Protein AF-A0A0V1Q3U6-F1 (afdb_monomer)

Solvent-accessible surface area (backbone atoms only — not comparable to full-atom values): 5428 Å² total; per-residue (Å²): 113,67,66,60,53,52,50,52,53,50,52,55,51,53,51,51,52,51,56,48,44,71,74,67,46,92,82,62,78,77,70,91,73,80,46,74,91,76,40,80,59,35,49,99,85,67,46,47,50,70,60,48,56,57,48,47,44,68,38,70,42,74,34,88,89,78,70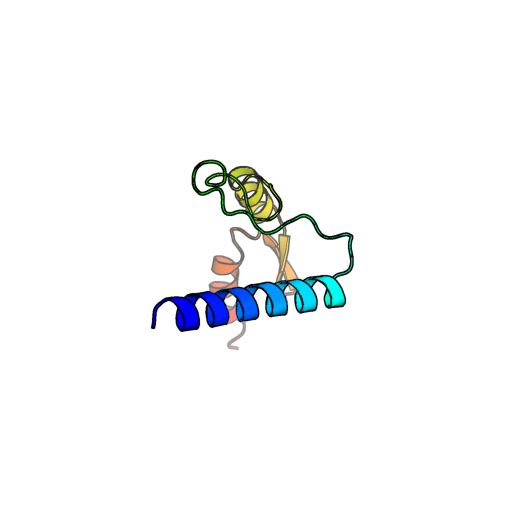,47,76,35,41,44,74,47,39,69,70,44,48,62,58,56,58,63,70,64,78,115

pLDDT: mean 81.72, std 13.72, range [47.41, 96.31]

Organism: NCBI:txid58627

Nearest PDB structures (foldseek):
  6tbm-assembly1_O  TM=7.563E-01  e=8.942E-04  Komagataella phaffii GS115
  8gbq-assembly1_B  TM=7.405E-01  e=1.848E-01  Homo sapiens
  4w4u-assembly2_H  TM=3.427E-01  e=1.694E+00  Saccharomyces c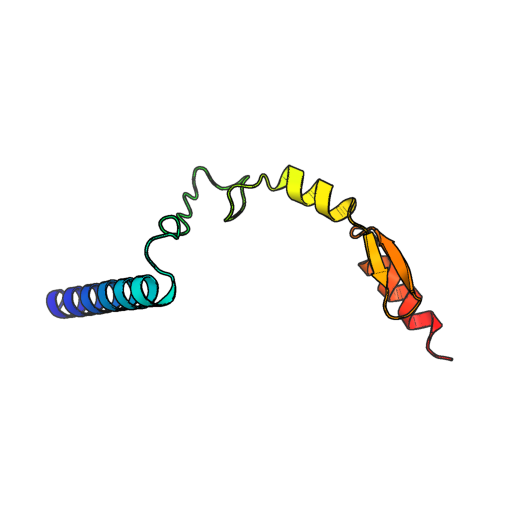erevisiae S288C
  4fjc-assembly1_D  TM=2.755E-01  e=9.086E-01  Saccharomyces cerevisiae S288C
  4fk5-assembly1_E  TM=3.325E-01  e=1.475E+00  Saccharomyces cerevisiae S288C

Mean predicted aligned error: 10.32 Å

Sequence (88 aa):
MLDNILRQQTLASVSRYRSLKSTLGENQKESVFINDAISSSKDIYGQDKQKLKMSETSKYFQCENCGRSIAGGRFAQHMTKCLERRRK

InterPro domains:
  IPR013246 SAGA complex, Sgf11 subunit [MF_03047] (1-88)
  IPR060617 SAGA-associated factor 11-like, C-terminal domain [PF08209] (57-87)

Secondary structure (DSSP, 8-state):
-HHHHHHHHHHHHHHHHHHHHHHH-TTS-S-----TTT-TTB-TTS-BHHHHHHHHHH-EEE-TTT--EEEHHHHHHHHHHHHHTT--

Foldseek 3Di:
DVVVVVVVVVVVVVVVVVVCCVVVPPPDDPDLPPPVVPPPQADSVRHGPVVVVVVQQADWDADPQPRDTDGRVCVVVCCVVSVVVPPD

Radius of gyration: 22.77 Å; Cα contacts (8 Å, |Δi|>4): 44; chains: 1; bounding box: 55×30×53 Å

Structure (mmCIF, N/CA/C/O backbone):
data_AF-A0A0V1Q3U6-F1
#
_entry.id   AF-A0A0V1Q3U6-F1
#
loop_
_atom_site.group_PDB
_atom_site.id
_atom_site.type_symbol
_atom_site.label_atom_id
_atom_site.label_alt_id
_atom_site.label_comp_id
_atom_site.label_asym_id
_atom_site.label_entity_id
_atom_site.label_seq_id
_atom_site.pdbx_PDB_ins_code
_atom_site.Cartn_x
_atom_site.Cartn_y
_atom_site.Cartn_z
_atom_site.occupancy
_atom_site.B_iso_or_equiv
_atom_site.auth_seq_id
_atom_site.auth_comp_id
_atom_site.auth_asym_id
_atom_site.auth_atom_id
_atom_site.pdbx_PDB_model_num
ATOM 1 N N . MET A 1 1 ? 36.794 -9.761 -19.471 1.00 70.12 1 MET A N 1
ATOM 2 C CA . MET A 1 1 ? 36.051 -10.029 -18.215 1.00 70.12 1 MET A CA 1
ATOM 3 C C . MET A 1 1 ? 34.873 -9.068 -18.051 1.00 70.12 1 MET A C 1
ATOM 5 O O . MET A 1 1 ? 33.757 -9.548 -17.918 1.00 70.12 1 MET A O 1
ATOM 9 N N . LEU A 1 2 ? 35.085 -7.748 -18.161 1.00 89.25 2 LEU A N 1
ATOM 10 C CA . LEU A 1 2 ? 34.016 -6.730 -18.158 1.00 89.25 2 LEU A CA 1
ATOM 11 C C . LEU A 1 2 ? 32.937 -6.957 -19.230 1.00 89.25 2 LEU A C 1
ATOM 13 O O . LEU A 1 2 ? 31.754 -6.886 -18.918 1.00 89.25 2 LEU A O 1
ATOM 17 N N . ASP A 1 3 ? 33.324 -7.332 -20.450 1.00 94.12 3 ASP A N 1
ATOM 18 C CA . ASP A 1 3 ? 32.369 -7.624 -21.530 1.00 94.12 3 ASP A CA 1
ATOM 19 C C . ASP A 1 3 ? 31.374 -8.732 -21.189 1.00 94.12 3 ASP A C 1
ATOM 21 O O . ASP A 1 3 ? 30.197 -8.631 -21.523 1.00 94.12 3 ASP A O 1
ATOM 25 N N . ASN A 1 4 ? 31.818 -9.781 -20.494 1.00 94.12 4 ASN A N 1
ATOM 26 C CA . ASN A 1 4 ? 30.931 -10.872 -20.092 1.00 94.12 4 ASN A CA 1
ATOM 27 C C . ASN A 1 4 ? 29.933 -10.403 -19.030 1.00 94.12 4 ASN A C 1
ATOM 29 O O . ASN A 1 4 ? 28.761 -10.763 -19.098 1.00 94.12 4 ASN A O 1
ATOM 33 N N . ILE A 1 5 ? 30.376 -9.550 -18.104 1.00 96.00 5 ILE A N 1
ATOM 34 C CA . ILE A 1 5 ? 29.520 -8.951 -17.075 1.00 96.00 5 ILE A CA 1
ATOM 35 C C . ILE A 1 5 ? 28.476 -8.037 -17.728 1.00 96.00 5 ILE A C 1
ATOM 37 O O . ILE A 1 5 ? 27.285 -8.154 -17.443 1.00 96.00 5 ILE A O 1
ATOM 41 N N . LEU A 1 6 ? 28.897 -7.175 -18.657 1.00 96.25 6 LEU A N 1
ATOM 42 C CA . LEU A 1 6 ? 27.994 -6.286 -19.390 1.00 96.25 6 LEU A CA 1
ATOM 43 C C . LEU A 1 6 ? 26.983 -7.075 -20.227 1.00 96.25 6 LEU A C 1
ATOM 45 O O . LEU A 1 6 ? 25.787 -6.779 -20.191 1.00 96.25 6 LEU A O 1
ATOM 49 N N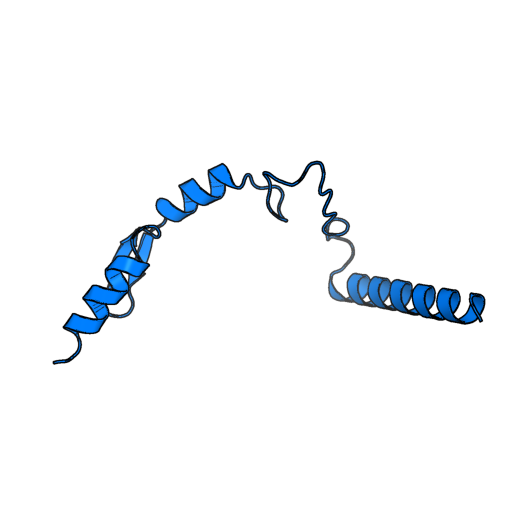 . ARG A 1 7 ? 27.424 -8.118 -20.937 1.00 95.50 7 ARG A N 1
ATOM 50 C CA . ARG A 1 7 ? 26.536 -9.009 -21.700 1.00 95.50 7 ARG A CA 1
ATOM 51 C C . ARG A 1 7 ? 25.528 -9.714 -20.798 1.00 95.50 7 ARG A C 1
ATOM 53 O O . ARG A 1 7 ? 24.344 -9.740 -21.113 1.00 95.50 7 ARG A O 1
ATOM 60 N N . GLN A 1 8 ? 25.957 -10.240 -19.656 1.00 95.81 8 GLN A N 1
ATOM 61 C CA . GLN A 1 8 ? 25.052 -10.901 -18.719 1.00 95.81 8 GLN A CA 1
ATOM 62 C C . GLN A 1 8 ? 24.019 -9.924 -18.141 1.00 95.81 8 GLN A C 1
ATOM 64 O O . GLN A 1 8 ? 22.829 -10.236 -18.101 1.00 95.81 8 GLN A O 1
ATOM 69 N N . GLN A 1 9 ? 24.448 -8.721 -17.755 1.00 95.62 9 GLN A N 1
ATOM 70 C CA . GLN A 1 9 ? 23.560 -7.706 -17.196 1.00 95.62 9 GLN A CA 1
ATOM 71 C C . GLN A 1 9 ? 22.538 -7.205 -18.221 1.00 95.62 9 GLN A C 1
ATOM 73 O O . GLN A 1 9 ? 21.353 -7.050 -17.907 1.00 95.62 9 GLN A O 1
ATOM 78 N N . THR A 1 10 ? 22.978 -6.963 -19.455 1.00 95.69 10 THR A N 1
ATOM 79 C CA . THR A 1 10 ? 22.098 -6.531 -20.550 1.00 95.69 10 THR A CA 1
ATOM 80 C C . THR A 1 10 ? 21.087 -7.616 -20.902 1.00 95.69 10 THR A C 1
ATOM 82 O O . THR A 1 10 ? 19.890 -7.330 -20.929 1.00 95.69 10 THR A O 1
ATOM 85 N N . LEU A 1 11 ? 21.521 -8.871 -21.057 1.00 96.31 11 LEU A N 1
ATOM 86 C CA . LEU A 1 11 ? 20.627 -10.008 -21.300 1.00 96.31 11 LEU A CA 1
ATOM 87 C C . LEU A 1 11 ? 19.591 -10.174 -20.181 1.00 96.31 1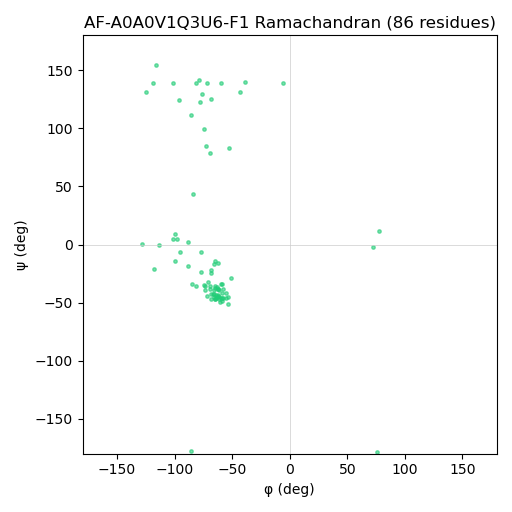1 LEU A C 1
ATOM 89 O O . LEU A 1 11 ? 18.399 -10.303 -20.463 1.00 96.31 11 LEU A O 1
ATOM 93 N N . ALA A 1 12 ? 20.014 -10.108 -18.917 1.00 95.38 12 ALA A N 1
ATOM 94 C CA . ALA A 1 12 ? 19.111 -10.205 -17.773 1.00 95.38 12 ALA A CA 1
ATOM 95 C C . ALA A 1 12 ? 18.089 -9.057 -17.737 1.00 95.38 12 ALA A C 1
ATOM 97 O O . ALA A 1 12 ? 16.926 -9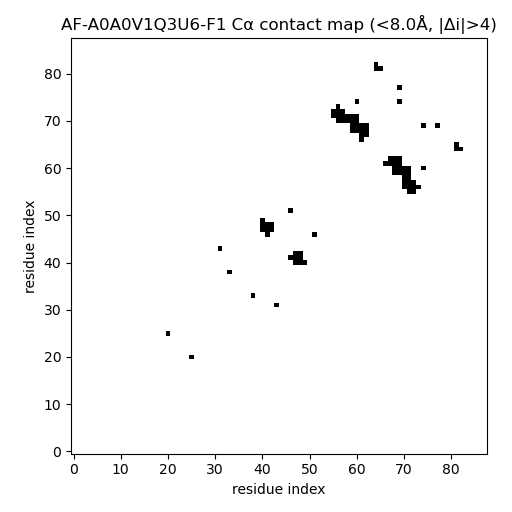.253 -17.384 1.00 95.38 12 ALA A O 1
ATOM 98 N N . SER A 1 13 ? 18.501 -7.844 -18.101 1.00 92.25 13 SER A N 1
ATOM 99 C CA . SER A 1 13 ? 17.624 -6.668 -18.099 1.00 92.25 13 SER A CA 1
ATOM 100 C C . SER A 1 13 ? 16.603 -6.722 -19.237 1.00 92.25 13 SER A C 1
ATOM 102 O O . SER A 1 13 ? 15.413 -6.517 -19.002 1.00 92.25 13 SER A O 1
ATOM 104 N N . VAL A 1 14 ? 17.034 -7.096 -20.444 1.00 92.75 14 VAL A N 1
ATOM 105 C CA . VAL A 1 14 ? 16.152 -7.245 -21.612 1.00 92.75 14 VAL A CA 1
ATOM 106 C C . VAL A 1 14 ? 15.171 -8.402 -21.429 1.00 92.75 14 VAL A C 1
ATOM 108 O O . VAL A 1 14 ? 13.989 -8.250 -21.735 1.00 92.75 14 VAL A O 1
ATOM 111 N N . SER A 1 15 ? 15.631 -9.541 -20.904 1.00 93.88 15 SER A N 1
ATOM 112 C CA . SER A 1 15 ? 14.768 -10.691 -20.612 1.00 93.88 15 SER A CA 1
ATOM 113 C C . SER A 1 15 ? 13.652 -10.311 -19.634 1.00 93.88 15 SER A C 1
ATOM 115 O O . SER A 1 15 ? 12.475 -10.522 -19.925 1.00 93.88 15 SER A O 1
ATOM 117 N N . ARG A 1 16 ? 13.997 -9.635 -18.527 1.00 89.62 16 ARG A N 1
ATOM 118 C CA . ARG A 1 16 ? 13.014 -9.131 -17.554 1.00 89.62 16 ARG A CA 1
ATOM 119 C C . ARG A 1 16 ? 12.013 -8.166 -18.184 1.00 89.62 16 ARG A C 1
ATOM 121 O O . ARG A 1 16 ? 10.816 -8.323 -17.967 1.00 89.62 16 ARG A O 1
ATOM 128 N N . TYR A 1 17 ? 12.485 -7.210 -18.984 1.00 86.44 17 TYR A N 1
ATOM 129 C CA . TYR A 1 17 ? 11.611 -6.258 -19.672 1.00 86.44 17 TYR A CA 1
ATOM 130 C C . TYR A 1 17 ? 10.609 -6.961 -20.598 1.00 86.44 17 TYR A C 1
ATOM 132 O O . TYR A 1 17 ? 9.417 -6.667 -20.553 1.00 86.44 17 TYR A O 1
ATOM 140 N N . ARG A 1 18 ? 11.068 -7.930 -21.401 1.00 89.31 18 ARG A N 1
ATOM 141 C CA . ARG A 1 18 ? 10.198 -8.682 -22.317 1.00 89.31 18 ARG A CA 1
ATOM 142 C C . ARG A 1 18 ? 9.140 -9.493 -21.574 1.00 89.31 18 ARG A C 1
ATOM 144 O O . ARG A 1 18 ? 7.977 -9.432 -21.959 1.00 89.31 18 ARG A O 1
ATOM 151 N N . SER A 1 19 ? 9.524 -10.193 -20.509 1.00 89.50 19 SER A N 1
ATOM 152 C CA . SER A 1 19 ? 8.595 -10.974 -19.681 1.00 89.50 19 SER A CA 1
ATOM 153 C C . SER A 1 19 ? 7.565 -10.097 -18.962 1.00 89.50 19 SER A C 1
ATOM 155 O O . SER A 1 19 ? 6.405 -10.478 -18.824 1.00 89.50 19 SER A O 1
ATOM 157 N N . LEU A 1 20 ? 7.954 -8.896 -18.525 1.00 85.12 20 LEU A N 1
ATOM 158 C CA . LEU A 1 20 ? 7.014 -7.933 -17.946 1.00 85.12 20 LEU A CA 1
ATOM 159 C C . LEU A 1 20 ? 6.044 -7.402 -19.003 1.00 85.12 20 LEU A C 1
ATOM 161 O O . LEU A 1 20 ? 4.835 -7.405 -18.783 1.00 85.12 20 LEU A O 1
ATOM 165 N N . LYS A 1 21 ? 6.554 -7.008 -20.176 1.00 84.81 21 LYS A N 1
ATOM 166 C CA . LYS A 1 21 ? 5.716 -6.506 -21.272 1.00 84.81 21 LYS A CA 1
ATOM 167 C C . LY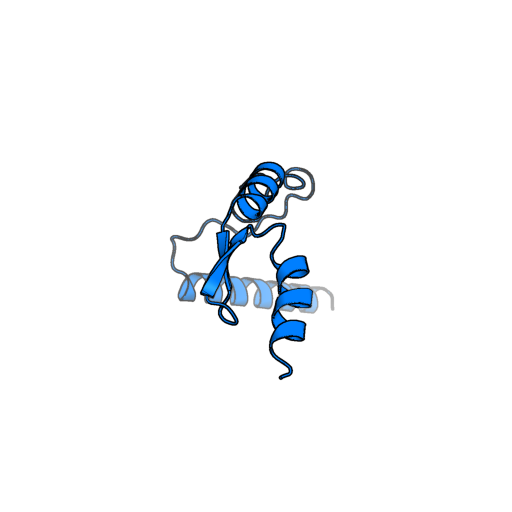S A 1 21 ? 4.712 -7.563 -21.748 1.00 84.81 21 LYS A C 1
ATOM 169 O O . LYS A 1 21 ? 3.566 -7.225 -22.029 1.00 84.81 21 LYS A O 1
ATOM 174 N N . SER A 1 22 ? 5.113 -8.835 -21.817 1.00 88.62 22 SER A N 1
ATOM 175 C CA . SER A 1 22 ? 4.220 -9.916 -22.251 1.00 88.62 22 SER A CA 1
ATOM 176 C C . SER A 1 22 ? 3.133 -10.261 -21.232 1.00 88.62 22 SER A C 1
ATOM 178 O O . SER A 1 22 ? 2.038 -10.639 -21.634 1.00 88.62 22 SER A O 1
ATOM 180 N N . THR A 1 23 ? 3.407 -10.129 -19.932 1.00 87.06 23 THR A N 1
ATOM 181 C CA . THR A 1 23 ? 2.440 -10.456 -18.869 1.00 87.06 23 THR A CA 1
ATOM 182 C C . THR A 1 23 ? 1.476 -9.311 -18.556 1.00 87.06 23 THR A C 1
ATOM 184 O O . THR A 1 23 ? 0.320 -9.572 -18.236 1.00 87.06 23 THR A O 1
ATOM 187 N N . LEU A 1 24 ? 1.922 -8.053 -18.655 1.00 82.44 24 LEU A N 1
ATOM 188 C CA . LEU A 1 24 ? 1.135 -6.870 -18.272 1.00 82.44 24 LEU A CA 1
ATOM 189 C C . LEU A 1 24 ? 0.471 -6.142 -19.461 1.00 82.44 24 LEU A C 1
ATOM 191 O O . LEU A 1 24 ? -0.422 -5.321 -19.242 1.00 82.44 24 LEU A O 1
ATOM 195 N N . GLY A 1 25 ? 0.873 -6.438 -20.705 1.00 76.19 25 GLY A N 1
ATOM 196 C CA . GLY A 1 25 ? 0.390 -5.764 -21.920 1.00 76.19 25 GLY A CA 1
ATOM 197 C C . GLY A 1 25 ? 0.993 -4.365 -22.139 1.00 76.19 25 GLY A C 1
ATOM 198 O O . GLY A 1 25 ? 1.827 -3.901 -21.366 1.00 76.19 25 GLY A O 1
ATOM 199 N N . GLU A 1 26 ? 0.587 -3.668 -23.209 1.00 70.81 26 GLU A N 1
ATOM 200 C CA . GLU A 1 26 ? 1.160 -2.355 -23.593 1.00 70.81 26 GLU A CA 1
ATOM 201 C C . GLU A 1 26 ? 0.668 -1.163 -22.750 1.00 70.81 26 GLU A C 1
ATOM 203 O O . GLU A 1 26 ? 1.183 -0.058 -22.888 1.00 70.81 26 GLU A O 1
ATOM 208 N N . ASN A 1 27 ? -0.304 -1.369 -21.857 1.00 62.25 27 ASN A N 1
ATOM 209 C CA . ASN A 1 27 ? -1.062 -0.281 -21.227 1.00 62.25 27 ASN A CA 1
ATOM 210 C C . ASN A 1 27 ? -0.575 0.139 -19.831 1.00 62.25 27 ASN A C 1
ATOM 212 O O . ASN A 1 27 ? -1.227 0.969 -19.192 1.00 62.25 27 ASN A O 1
ATOM 216 N N . GLN A 1 28 ? 0.532 -0.405 -19.317 1.00 58.59 28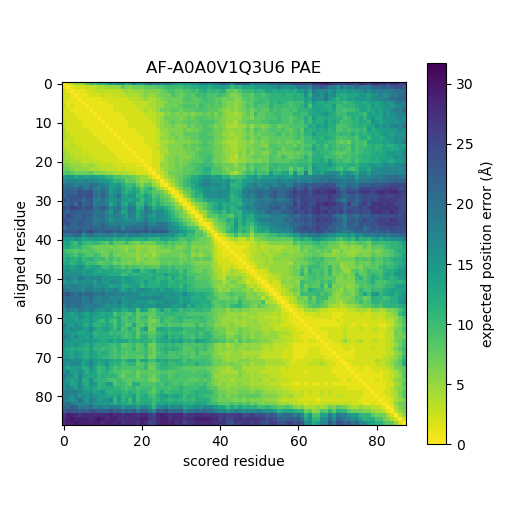 GLN A N 1
ATOM 217 C CA . GLN A 1 28 ? 1.049 0.026 -18.016 1.00 58.59 28 GLN A CA 1
ATOM 218 C C . GLN A 1 28 ? 2.136 1.082 -18.164 1.00 58.59 28 GLN A C 1
ATOM 220 O O . GLN A 1 28 ? 3.137 0.887 -18.852 1.00 58.59 28 GLN A O 1
ATOM 225 N N . LYS A 1 29 ? 1.884 2.207 -17.483 1.00 58.19 29 LYS A N 1
ATOM 226 C CA . LYS A 1 29 ? 2.796 3.334 -17.311 1.00 58.19 29 LYS A CA 1
ATOM 227 C C . LYS A 1 29 ? 4.192 2.812 -16.998 1.00 58.19 29 LYS A C 1
ATOM 229 O O . LYS A 1 29 ? 4.359 1.940 -16.144 1.00 58.19 29 LYS A O 1
ATOM 234 N N . GLU A 1 30 ? 5.145 3.365 -17.738 1.00 58.12 30 GLU A N 1
ATOM 235 C CA . GLU A 1 30 ? 6.579 3.172 -17.586 1.00 58.12 30 GLU A CA 1
ATOM 236 C C . GLU A 1 30 ? 6.955 3.110 -16.107 1.00 58.12 30 GLU A C 1
ATOM 238 O O . GLU A 1 30 ? 6.376 3.834 -15.299 1.00 58.12 30 GLU A O 1
ATOM 243 N N . SER A 1 31 ? 7.876 2.190 -15.805 1.00 59.03 31 SER A N 1
ATOM 244 C CA . SER A 1 31 ? 8.528 1.905 -14.523 1.00 59.03 31 SER A CA 1
ATOM 245 C C . SER A 1 31 ? 8.211 2.858 -13.376 1.00 59.03 31 SER A C 1
ATOM 247 O O . SER A 1 31 ? 8.277 4.069 -13.540 1.00 59.03 31 SER A O 1
ATOM 249 N N . VAL A 1 32 ? 8.025 2.297 -12.176 1.00 56.50 32 VAL A N 1
ATOM 250 C CA . VAL A 1 32 ? 8.114 3.015 -10.896 1.00 56.50 32 VAL A CA 1
ATOM 251 C C . VAL A 1 32 ? 9.456 3.759 -10.850 1.00 56.50 32 VAL A C 1
ATOM 253 O O . VAL A 1 32 ? 10.458 3.251 -10.354 1.00 56.50 32 VAL A O 1
ATOM 256 N N . PHE A 1 33 ? 9.507 4.942 -11.453 1.00 56.09 33 PHE A N 1
ATOM 257 C CA . PHE A 1 33 ? 10.656 5.814 -11.440 1.00 56.09 33 PHE A CA 1
ATOM 258 C C . PHE A 1 33 ? 10.657 6.393 -10.042 1.00 56.09 33 PHE A C 1
ATOM 260 O O . PHE A 1 33 ? 9.905 7.316 -9.724 1.00 56.09 33 PHE A O 1
ATOM 267 N N . ILE A 1 34 ? 11.492 5.812 -9.188 1.00 58.84 34 ILE A N 1
ATOM 268 C CA . ILE A 1 34 ? 11.887 6.432 -7.937 1.00 58.84 34 ILE A CA 1
ATOM 269 C C . ILE A 1 34 ? 12.773 7.621 -8.328 1.00 58.84 34 ILE A C 1
ATOM 271 O O . ILE A 1 34 ? 13.995 7.546 -8.333 1.00 58.84 34 ILE A O 1
ATOM 275 N N . ASN A 1 35 ? 12.152 8.726 -8.745 1.00 57.47 35 ASN A N 1
ATOM 276 C CA . ASN A 1 35 ? 12.829 10.014 -8.766 1.00 57.47 35 ASN A CA 1
ATOM 277 C C . ASN A 1 35 ? 12.956 10.448 -7.305 1.00 57.47 35 ASN A C 1
ATOM 279 O O . ASN A 1 35 ? 12.095 11.170 -6.797 1.00 57.47 35 ASN A O 1
ATOM 283 N N . ASP A 1 36 ? 14.007 9.979 -6.624 1.00 57.75 36 ASP A N 1
ATOM 284 C CA . ASP A 1 36 ? 14.280 10.265 -5.206 1.00 57.75 36 ASP A CA 1
ATOM 285 C C . ASP A 1 36 ? 14.245 11.774 -4.896 1.00 57.75 36 ASP A C 1
ATOM 287 O O . ASP A 1 36 ? 13.840 12.184 -3.810 1.00 57.75 36 ASP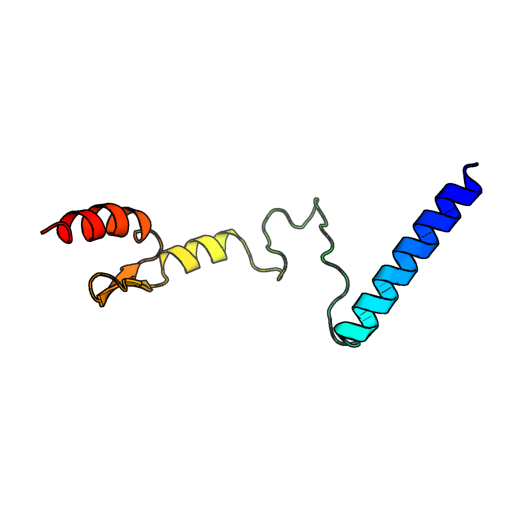 A O 1
ATOM 291 N N . ALA A 1 37 ? 14.566 12.620 -5.882 1.00 58.09 37 ALA A N 1
ATOM 292 C CA . ALA A 1 37 ? 14.541 14.076 -5.752 1.00 58.09 37 ALA A CA 1
ATOM 293 C C . ALA A 1 37 ? 13.134 14.717 -5.812 1.00 58.09 37 ALA A C 1
ATOM 295 O O . ALA A 1 37 ? 12.949 15.815 -5.295 1.00 58.09 37 ALA A O 1
ATOM 296 N N . ILE A 1 38 ? 12.134 14.071 -6.431 1.00 56.81 38 ILE A N 1
ATOM 297 C CA . ILE A 1 38 ? 10.794 14.658 -6.690 1.00 56.81 38 ILE A CA 1
ATOM 298 C C . ILE A 1 38 ? 9.676 13.879 -5.969 1.00 56.81 38 ILE A C 1
ATOM 300 O O . ILE A 1 38 ? 8.598 14.417 -5.712 1.00 56.81 38 ILE A O 1
ATOM 304 N N . SER A 1 39 ? 9.921 12.621 -5.591 1.00 58.25 39 SER A N 1
ATOM 305 C CA . SER A 1 39 ? 8.888 11.697 -5.105 1.00 58.25 39 SER A CA 1
ATOM 306 C C . SER A 1 39 ? 8.804 11.554 -3.580 1.00 58.25 39 SER A C 1
ATOM 308 O O . SER A 1 39 ? 8.057 10.707 -3.093 1.00 58.25 39 SER A O 1
ATOM 310 N N . SER A 1 40 ? 9.514 12.371 -2.795 1.00 68.12 40 SER A N 1
ATOM 311 C CA . SER A 1 40 ? 9.501 12.247 -1.324 1.00 68.12 40 SER A CA 1
ATOM 312 C C . SER A 1 40 ? 8.094 12.419 -0.719 1.00 68.12 40 SER A C 1
ATOM 314 O O . SER A 1 40 ? 7.721 11.720 0.227 1.00 68.12 40 SER A O 1
ATOM 316 N N . SER A 1 41 ? 7.253 13.277 -1.309 1.00 76.94 41 SER A N 1
ATOM 317 C CA . SER A 1 41 ? 5.892 13.548 -0.821 1.00 76.94 41 SER A CA 1
ATOM 318 C C . SER A 1 41 ? 4.787 12.732 -1.497 1.00 76.94 41 SER A C 1
ATOM 320 O O . SER A 1 41 ? 3.646 12.802 -1.043 1.00 76.94 41 SER A O 1
ATOM 322 N N . LYS A 1 42 ? 5.085 11.941 -2.537 1.00 81.06 42 LYS A N 1
ATOM 323 C CA . LYS A 1 42 ? 4.085 11.164 -3.293 1.00 81.06 42 LYS A CA 1
ATOM 324 C C . LYS A 1 42 ? 4.315 9.655 -3.172 1.00 81.06 42 LYS A C 1
ATOM 326 O O . LYS A 1 42 ? 5.412 9.201 -2.851 1.00 81.06 42 LYS A O 1
ATOM 331 N N . ASP A 1 43 ? 3.264 8.862 -3.328 1.00 79.44 43 ASP A N 1
ATOM 332 C CA . ASP A 1 43 ? 3.347 7.403 -3.408 1.00 79.44 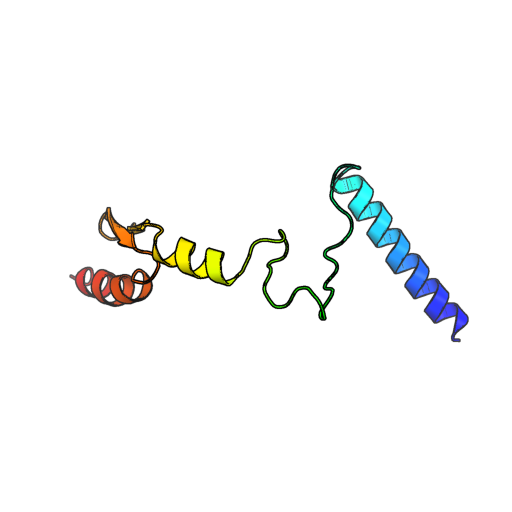43 ASP A CA 1
ATOM 333 C C . ASP A 1 43 ? 3.625 6.918 -4.845 1.00 79.44 43 ASP A C 1
ATOM 335 O O . ASP A 1 43 ? 3.780 7.715 -5.772 1.00 79.44 43 ASP A O 1
ATOM 339 N N . ILE A 1 44 ? 3.673 5.597 -5.032 1.00 77.19 44 ILE A N 1
ATOM 340 C CA . ILE A 1 44 ? 3.916 4.949 -6.333 1.00 77.19 44 ILE A CA 1
ATOM 341 C C . ILE A 1 44 ? 2.803 5.195 -7.368 1.00 77.19 44 ILE A C 1
ATOM 343 O O . ILE A 1 44 ? 3.004 4.947 -8.553 1.00 77.19 44 ILE A O 1
ATOM 347 N N . TYR A 1 45 ? 1.644 5.697 -6.935 1.00 80.19 45 TYR A N 1
ATOM 348 C CA . TYR A 1 45 ? 0.518 6.083 -7.784 1.00 80.19 45 TYR A CA 1
ATOM 349 C C . TYR A 1 45 ? 0.444 7.607 -7.990 1.00 80.19 45 TYR A C 1
ATOM 351 O O . TYR A 1 45 ? -0.493 8.104 -8.618 1.00 80.19 45 TYR A O 1
ATOM 359 N N . GLY A 1 46 ? 1.422 8.362 -7.478 1.00 75.88 46 GLY A N 1
ATOM 360 C CA . GLY A 1 46 ? 1.468 9.821 -7.547 1.00 75.88 46 GLY A CA 1
ATOM 361 C C . GLY A 1 46 ? 0.551 10.533 -6.545 1.00 75.88 46 GLY A C 1
ATOM 362 O O . GLY A 1 46 ? 0.354 11.745 -6.663 1.00 75.88 46 GLY A O 1
ATOM 363 N N . GLN A 1 47 ? -0.008 9.821 -5.567 1.00 81.62 47 GLN A N 1
ATOM 364 C CA . GLN A 1 47 ? -0.864 10.375 -4.522 1.00 81.62 47 GLN A CA 1
ATOM 365 C C . GLN A 1 47 ? -0.031 10.993 -3.401 1.00 81.62 47 GLN A C 1
ATOM 367 O O . GLN A 1 47 ? 0.979 10.445 -2.971 1.00 81.62 47 GLN A O 1
ATOM 372 N N . ASP A 1 48 ? -0.468 12.147 -2.906 1.00 84.69 48 ASP A N 1
ATOM 373 C CA . ASP A 1 48 ? 0.216 12.862 -1.831 1.00 84.69 48 ASP A CA 1
ATOM 374 C C . ASP A 1 48 ? 0.118 12.094 -0.499 1.00 84.69 48 ASP A C 1
ATOM 376 O O . ASP A 1 48 ? -0.979 11.793 -0.013 1.00 84.69 48 ASP A O 1
ATOM 380 N N . LYS A 1 49 ? 1.270 11.814 0.119 1.00 78.81 49 LYS A N 1
ATOM 381 C CA . LYS A 1 49 ? 1.385 11.090 1.392 1.00 78.81 49 LYS A CA 1
ATOM 382 C C . LYS A 1 49 ? 0.641 11.790 2.527 1.00 78.81 49 LYS A C 1
ATOM 384 O O . LYS A 1 49 ? 0.110 11.109 3.403 1.00 78.81 49 LYS A O 1
ATOM 389 N N . GLN A 1 50 ? 0.589 13.123 2.549 1.00 78.38 50 GLN A N 1
ATOM 390 C CA . GLN A 1 50 ? -0.143 13.847 3.593 1.00 78.38 50 GLN A CA 1
ATOM 391 C C . GLN A 1 50 ? -1.652 13.630 3.452 1.00 78.38 50 GLN A C 1
ATOM 393 O O . GLN A 1 50 ? -2.332 13.337 4.438 1.00 78.38 50 GLN A O 1
ATOM 398 N N . LYS A 1 51 ? -2.162 13.675 2.216 1.00 75.56 51 LYS A N 1
ATOM 399 C CA . LYS A 1 51 ? -3.577 13.405 1.920 1.00 75.56 51 LYS A CA 1
ATOM 400 C C . LYS A 1 51 ? -3.948 11.953 2.218 1.00 75.56 51 LYS A C 1
ATOM 402 O O . LYS A 1 51 ? -5.013 11.702 2.778 1.00 75.56 51 LYS A O 1
ATOM 407 N N . LEU A 1 52 ? -3.054 11.011 1.917 1.00 73.12 52 LEU A N 1
ATOM 408 C CA . LEU A 1 52 ? -3.219 9.596 2.255 1.00 73.12 52 LEU A CA 1
ATOM 409 C C . LEU A 1 52 ? -3.332 9.373 3.766 1.00 73.12 52 LEU A C 1
ATOM 411 O O . LEU A 1 52 ? -4.299 8.760 4.210 1.00 73.12 52 LEU A O 1
ATOM 415 N N . LYS A 1 53 ? -2.419 9.940 4.566 1.00 75.25 53 LYS A N 1
ATOM 416 C CA . LYS A 1 53 ? -2.459 9.816 6.035 1.00 75.25 53 LYS A CA 1
ATOM 417 C C . LYS A 1 53 ? -3.762 10.350 6.635 1.00 75.25 53 LYS A C 1
ATOM 419 O O . LYS A 1 53 ? -4.324 9.722 7.527 1.00 75.25 53 LYS A O 1
ATOM 424 N N . MET A 1 54 ? -4.265 11.486 6.146 1.00 75.06 54 MET A N 1
ATOM 425 C CA . MET A 1 54 ? -5.554 12.033 6.599 1.00 75.06 54 MET A CA 1
ATOM 426 C C . MET A 1 54 ? -6.751 11.187 6.140 1.00 75.06 54 MET A C 1
ATOM 428 O O . MET A 1 54 ? -7.735 11.041 6.867 1.00 75.06 54 MET A O 1
ATOM 432 N N . SER A 1 55 ? -6.675 10.612 4.939 1.00 74.38 55 SER A N 1
ATOM 433 C CA . SER A 1 55 ? -7.707 9.713 4.424 1.00 74.38 55 SER A CA 1
ATOM 434 C C . SER A 1 55 ? -7.789 8.427 5.251 1.00 74.38 55 SER A C 1
ATOM 436 O O . SER A 1 55 ? -8.879 8.022 5.645 1.00 74.38 55 SER A O 1
ATOM 438 N N . GLU A 1 56 ? -6.656 7.804 5.580 1.00 73.94 56 GLU A N 1
ATOM 439 C CA . GLU A 1 56 ? -6.615 6.553 6.349 1.00 73.94 56 GLU A CA 1
ATOM 440 C C . GLU A 1 56 ? -7.140 6.698 7.778 1.00 73.94 56 GLU A C 1
ATOM 442 O O . GLU A 1 56 ? -7.849 5.817 8.266 1.00 73.94 56 GLU A O 1
ATOM 447 N N . THR A 1 57 ? -6.866 7.823 8.443 1.00 75.50 57 THR A N 1
ATOM 448 C CA . THR A 1 57 ? -7.412 8.088 9.782 1.00 75.50 57 THR A CA 1
ATOM 449 C C . THR A 1 57 ? -8.923 8.317 9.770 1.00 75.50 57 THR A C 1
ATOM 451 O O . THR A 1 57 ? -9.578 8.051 10.779 1.00 75.50 57 THR A O 1
ATOM 454 N N . SER A 1 58 ? -9.475 8.748 8.631 1.00 80.19 58 SER A N 1
ATOM 455 C CA . SER A 1 58 ? -10.906 9.010 8.433 1.00 80.19 58 SER A CA 1
ATOM 456 C C . SER A 1 58 ? -11.699 7.775 7.982 1.00 80.19 58 SER A C 1
ATOM 458 O O . SER A 1 58 ? -12.923 7.751 8.114 1.00 80.19 58 SER A O 1
ATOM 460 N N . LYS A 1 59 ? -11.032 6.740 7.454 1.00 89.06 59 LYS A N 1
ATOM 461 C CA . LYS A 1 59 ? -11.679 5.486 7.036 1.00 89.06 59 LYS A CA 1
ATOM 462 C C . LYS A 1 59 ? -12.127 4.679 8.251 1.00 89.06 59 LYS A C 1
ATOM 464 O O . LYS A 1 59 ? -11.396 4.569 9.230 1.00 89.06 59 LYS A O 1
ATOM 469 N N . TYR A 1 60 ? -13.314 4.084 8.176 1.00 93.44 60 TYR A N 1
ATOM 470 C CA . TYR A 1 60 ? -13.814 3.146 9.181 1.00 93.44 60 TYR A CA 1
ATOM 471 C C . TYR A 1 60 ? -13.652 1.711 8.685 1.00 93.44 60 TYR A C 1
ATOM 473 O O . TYR A 1 60 ? -13.926 1.414 7.526 1.00 93.44 60 TYR A O 1
ATOM 481 N N . PHE A 1 61 ? -13.234 0.830 9.585 1.00 93.69 61 PHE A N 1
ATOM 482 C CA . PHE A 1 61 ? -13.048 -0.595 9.348 1.00 93.69 61 PHE A CA 1
ATOM 483 C C . PHE A 1 61 ? -13.970 -1.383 10.267 1.00 93.69 61 PHE A C 1
ATOM 485 O O . PHE A 1 61 ? -14.129 -1.040 11.442 1.00 93.69 61 PHE A O 1
ATOM 492 N N . GLN A 1 62 ? -14.574 -2.442 9.744 1.00 96.12 62 GLN A N 1
ATOM 493 C CA . GLN A 1 62 ? -15.398 -3.338 10.540 1.00 96.12 62 GLN A CA 1
ATOM 494 C C . GLN A 1 62 ? -14.503 -4.246 11.390 1.00 96.12 62 GLN A C 1
ATOM 496 O O . GLN A 1 62 ? -13.538 -4.833 10.907 1.00 96.12 62 GLN A O 1
ATOM 501 N N . CYS A 1 63 ? -14.783 -4.319 12.690 1.00 94.69 63 CYS A N 1
ATOM 502 C CA . CYS A 1 63 ? -14.113 -5.248 13.586 1.00 94.69 63 CYS A CA 1
ATOM 503 C C . CYS A 1 63 ? -14.819 -6.605 13.546 1.00 94.69 63 CYS A C 1
ATOM 505 O O . CYS A 1 63 ? -15.900 -6.746 14.110 1.00 94.69 63 CYS A O 1
ATOM 507 N N . GLU A 1 64 ? -14.169 -7.621 12.990 1.00 92.50 64 GLU A N 1
ATOM 508 C CA . GLU A 1 64 ? -14.719 -8.985 12.902 1.00 92.50 64 GLU A CA 1
ATOM 509 C C . GLU A 1 64 ? -14.912 -9.672 14.267 1.00 92.50 64 GLU A C 1
ATOM 511 O O . GLU A 1 64 ? -15.666 -10.630 14.396 1.00 92.50 64 GLU A O 1
ATOM 516 N N . ASN A 1 65 ? -14.281 -9.171 15.334 1.00 91.19 65 ASN A N 1
ATOM 517 C CA . ASN A 1 65 ? -14.450 -9.741 16.673 1.00 91.19 65 ASN A CA 1
ATOM 518 C C . ASN A 1 65 ? -15.738 -9.264 17.382 1.00 91.19 65 ASN A C 1
ATOM 520 O O . ASN A 1 65 ? -16.355 -10.028 18.133 1.00 91.19 65 ASN A O 1
ATOM 524 N N . CYS A 1 66 ? -16.138 -8.001 17.180 1.00 92.56 66 CYS A N 1
ATOM 525 C CA . CYS A 1 66 ? -17.280 -7.386 17.880 1.00 92.56 66 CYS A CA 1
ATOM 526 C C . CYS A 1 66 ? -18.326 -6.723 16.970 1.00 92.56 66 CYS A C 1
ATOM 528 O O . CYS A 1 66 ? -19.276 -6.132 17.475 1.00 92.56 66 CYS A O 1
ATOM 530 N N . GLY A 1 67 ? -18.142 -6.765 15.651 1.00 92.69 67 GLY A N 1
ATOM 531 C CA . GLY A 1 67 ? -19.044 -6.202 14.644 1.00 92.69 67 GLY A CA 1
ATOM 532 C C . GLY A 1 67 ? -19.051 -4.673 14.542 1.00 92.69 67 GLY A C 1
ATOM 533 O O . GLY A 1 67 ? -19.758 -4.125 13.704 1.00 92.69 67 GLY A O 1
ATOM 534 N N . ARG A 1 68 ? -18.290 -3.952 15.375 1.00 94.12 68 ARG A N 1
ATOM 535 C CA . ARG A 1 68 ? -18.294 -2.481 15.379 1.00 94.12 68 ARG A CA 1
ATOM 536 C C . ARG A 1 68 ? -17.458 -1.896 14.245 1.00 94.12 68 ARG A C 1
ATOM 538 O O . ARG A 1 68 ? -16.340 -2.346 14.015 1.00 94.12 68 ARG A O 1
ATOM 545 N N . SER A 1 69 ? -17.938 -0.805 13.654 1.00 95.94 69 SER A N 1
ATOM 546 C CA . SER A 1 69 ? -17.142 0.050 12.765 1.00 95.94 69 SER A CA 1
ATOM 547 C C . SER A 1 69 ? -16.217 0.958 13.579 1.00 95.94 69 SER A C 1
ATOM 549 O O . SER A 1 69 ? -16.670 1.726 14.431 1.00 95.94 69 SER A O 1
ATOM 551 N N . ILE A 1 70 ? -14.913 0.875 13.329 1.00 95.25 70 ILE A N 1
ATOM 552 C CA . ILE A 1 70 ? -13.857 1.564 14.076 1.00 95.25 70 ILE A CA 1
ATOM 553 C C . ILE A 1 70 ? -13.006 2.389 13.110 1.00 95.25 70 ILE A C 1
ATOM 555 O O . ILE A 1 70 ? -12.546 1.875 12.096 1.00 95.25 70 ILE A O 1
ATOM 559 N N . ALA A 1 71 ? -12.764 3.660 13.432 1.00 93.81 71 ALA A N 1
ATOM 560 C CA . ALA A 1 71 ? -11.880 4.514 12.639 1.00 93.81 71 ALA A CA 1
ATOM 561 C C . ALA A 1 71 ? -10.453 3.935 12.574 1.00 93.81 71 ALA A C 1
ATOM 563 O O . ALA A 1 71 ? -9.918 3.493 13.595 1.00 93.81 71 ALA A O 1
ATOM 564 N N . GLY A 1 72 ? -9.816 3.990 11.403 1.00 91.88 72 GLY A N 1
ATOM 565 C CA . GLY A 1 72 ? -8.506 3.399 11.118 1.00 91.88 72 GLY A CA 1
ATOM 566 C C . GLY A 1 72 ? -7.427 3.828 12.097 1.00 91.88 72 GLY A C 1
ATOM 567 O O . GLY A 1 72 ? -6.742 2.989 12.677 1.00 91.88 72 GLY A O 1
ATOM 568 N N . GLY A 1 73 ? -7.371 5.128 12.402 1.00 90.50 73 GLY A N 1
ATOM 569 C CA . GLY A 1 73 ? -6.417 5.678 13.371 1.00 90.50 73 GLY A CA 1
ATOM 570 C C . GLY A 1 73 ? -6.577 5.144 14.804 1.00 90.50 73 GLY A C 1
ATOM 571 O O . GLY A 1 73 ? -5.673 5.298 15.617 1.00 90.50 73 GLY A O 1
ATOM 572 N N . ARG A 1 74 ? -7.709 4.508 15.135 1.00 92.62 74 ARG A N 1
ATOM 573 C CA . ARG A 1 74 ? -7.997 3.922 16.457 1.00 92.62 74 ARG A CA 1
ATOM 574 C C . ARG A 1 74 ? -8.096 2.397 16.433 1.00 92.62 74 ARG A C 1
ATOM 576 O O . ARG A 1 74 ? -8.325 1.796 17.484 1.00 92.62 74 ARG A O 1
ATOM 583 N N . PHE A 1 75 ? -7.926 1.761 15.273 1.00 93.88 75 PHE A N 1
ATOM 584 C CA . PHE A 1 75 ? -8.165 0.328 15.114 1.00 93.88 75 PHE A CA 1
ATOM 585 C C . PHE A 1 75 ? -7.223 -0.517 15.984 1.00 93.88 75 PHE A C 1
ATOM 587 O O . PHE A 1 75 ? -7.681 -1.409 16.695 1.00 93.88 75 PHE A O 1
ATOM 594 N N . ALA A 1 76 ? -5.932 -0.169 16.036 1.00 92.94 76 ALA A N 1
ATOM 595 C CA . ALA A 1 76 ? -4.951 -0.855 16.883 1.00 92.94 76 ALA A CA 1
ATOM 596 C C . ALA A 1 76 ? -5.297 -0.761 18.384 1.00 92.94 76 ALA A C 1
ATOM 598 O O . ALA A 1 76 ? -5.339 -1.773 19.078 1.00 92.94 76 ALA A O 1
ATOM 599 N N . GLN A 1 77 ? -5.636 0.438 18.874 1.00 93.75 77 GLN A N 1
ATOM 600 C CA . GLN A 1 77 ? -6.040 0.643 20.272 1.00 93.75 77 GLN A CA 1
ATOM 601 C C . GLN A 1 77 ? -7.329 -0.118 20.617 1.00 93.75 77 GLN A C 1
ATOM 603 O O . GLN A 1 77 ? -7.498 -0.616 21.734 1.00 93.75 77 GLN A O 1
ATOM 608 N N . HIS A 1 78 ? -8.261 -0.190 19.666 1.00 94.44 78 HIS A N 1
ATOM 609 C CA . HIS A 1 78 ? -9.472 -0.980 19.809 1.00 94.44 78 HIS A CA 1
ATOM 610 C C . HIS A 1 78 ? -9.157 -2.478 19.914 1.00 94.44 78 HIS A C 1
ATOM 612 O O . HIS A 1 78 ? -9.699 -3.121 20.810 1.00 94.44 78 HIS A O 1
ATOM 618 N N . MET A 1 79 ? -8.279 -3.019 19.061 1.00 93.50 79 MET A N 1
ATOM 619 C CA . MET A 1 79 ? -7.917 -4.443 19.047 1.00 93.50 79 MET A CA 1
ATOM 620 C C . MET A 1 79 ? -7.408 -4.938 20.399 1.00 93.50 79 MET A C 1
ATOM 622 O O . MET A 1 79 ? -7.920 -5.946 20.885 1.00 93.50 79 MET A O 1
ATOM 626 N N . THR A 1 80 ? -6.507 -4.199 21.055 1.00 92.88 80 THR A N 1
ATOM 627 C CA . THR A 1 80 ? -5.998 -4.557 22.392 1.00 92.88 80 THR A CA 1
ATOM 628 C C . THR A 1 80 ? -7.143 -4.772 23.387 1.00 92.88 80 THR A C 1
ATOM 630 O O . THR A 1 80 ? -7.268 -5.837 23.979 1.00 92.88 80 THR A O 1
ATOM 633 N N . LYS A 1 81 ? -8.073 -3.813 23.482 1.00 91.38 81 LYS A N 1
ATOM 634 C CA . LYS A 1 81 ? -9.210 -3.884 24.419 1.00 91.38 81 LYS A CA 1
ATOM 635 C C . LYS A 1 81 ? -10.279 -4.891 23.991 1.00 91.38 81 LYS A C 1
ATOM 637 O O . LYS A 1 81 ? -10.961 -5.482 24.825 1.00 91.38 81 LYS A O 1
ATOM 642 N N . CYS A 1 82 ? -10.506 -5.025 22.688 1.00 92.81 82 CYS A N 1
ATOM 643 C CA . CYS A 1 82 ? -11.580 -5.846 22.142 1.00 92.81 82 CYS A CA 1
ATOM 644 C C . CYS A 1 82 ? -11.269 -7.338 22.271 1.00 92.81 82 CYS A C 1
ATOM 646 O O . CYS A 1 82 ? -12.172 -8.122 22.562 1.00 92.81 82 CYS A O 1
ATOM 648 N N . LEU A 1 83 ? -10.010 -7.723 22.057 1.00 89.50 83 LEU A N 1
ATOM 649 C CA . LEU A 1 83 ? -9.564 -9.110 22.167 1.00 89.50 83 LEU A CA 1
ATOM 650 C C . LEU A 1 83 ? -9.456 -9.559 23.630 1.00 89.50 83 LEU A C 1
ATOM 652 O O . LEU A 1 83 ? -9.815 -10.690 23.943 1.00 89.50 83 LEU A O 1
ATOM 656 N N . GLU A 1 84 ? -9.066 -8.668 24.544 1.00 86.31 84 GLU A N 1
ATOM 657 C CA . GLU A 1 84 ? -9.046 -8.954 25.988 1.00 86.31 84 GLU A CA 1
ATOM 658 C C . GLU A 1 84 ? -10.441 -9.264 26.551 1.00 86.31 84 GLU A C 1
ATOM 660 O O . GLU A 1 84 ? -10.597 -10.170 27.367 1.00 86.31 84 GLU A O 1
ATOM 665 N N . ARG A 1 85 ? -11.481 -8.565 26.078 1.00 73.62 85 ARG A N 1
ATOM 666 C CA . ARG A 1 85 ? -12.868 -8.769 26.539 1.00 73.62 85 ARG A CA 1
ATOM 667 C C . ARG A 1 85 ? -13.473 -10.116 26.139 1.00 73.62 85 ARG A C 1
ATOM 669 O O . ARG A 1 85 ? -14.432 -10.537 26.775 1.00 73.62 85 ARG A O 1
ATOM 676 N N . ARG A 1 86 ? -12.944 -10.777 25.103 1.00 58.53 86 ARG A N 1
ATOM 677 C CA . ARG A 1 86 ? -13.436 -12.072 24.595 1.00 58.53 86 ARG A CA 1
ATOM 678 C C . ARG A 1 86 ? -12.802 -13.295 25.271 1.00 58.53 86 ARG A C 1
ATOM 680 O O . ARG A 1 86 ? -13.148 -14.409 24.904 1.00 58.53 86 ARG A O 1
ATOM 687 N N . ARG A 1 87 ? -11.912 -13.124 26.258 1.00 55.69 87 ARG A N 1
ATOM 688 C CA . ARG A 1 87 ? -11.347 -14.234 27.057 1.00 55.69 87 ARG A CA 1
ATOM 689 C C . ARG A 1 87 ? -12.239 -14.658 28.240 1.00 55.69 87 ARG A C 1
ATOM 691 O O . ARG A 1 87 ? -11.737 -14.872 29.341 1.00 55.69 87 ARG A O 1
ATOM 698 N N . LYS A 1 88 ? -13.549 -14.773 28.029 1.00 47.41 88 LYS A N 1
ATOM 699 C CA . LYS A 1 88 ? -14.469 -15.431 28.967 1.00 47.41 88 LYS A CA 1
ATOM 700 C C . LYS A 1 88 ? -15.371 -16.389 28.217 1.00 47.41 88 LYS A C 1
ATOM 702 O O . LYS A 1 88 ? -15.949 -15.939 27.204 1.00 47.41 88 LYS A O 1
#